Protein AF-A0AAW4X4Z3-F1 (afdb_monomer)

Sequence (124 aa):
MLDDATINKIADAIADRINQKQQQPSTMKFEEARHELFHDKSREWIKYYILYQYPEVLTDNGGWITPPKHQGVRIKVLDVKVAKKWLKQNEQKIDWTAPEPITLRRQAGLAKPIKRNKSNNIRI

Mean predicted aligned error: 11.21 Å

Nearest PDB structures (foldseek):
  3pqj-assembly2_D  TM=3.048E-01  e=2.344E+00  Xylella fastidiosa
  2zme-assembly1_B  TM=3.509E-01  e=7.169E+00  Homo sapiens
  5hus-assembly1_A  TM=1.719E-01  e=7.656E+00  Candida albicans SC5314

Secondary structure (DSSP, 8-state):
---HHHHHHHHHHHHHHHHHHHTS---EEHHHHHHHTSTT--HHHHIIIIIIT-GGGBGGGT-SB----STTPPPEES-HHHHHHHHHHHGGGS-TTPPPHHHHHHHTTSS-------------

Organism: Limosilactobacillus reuteri (NCBI:txid1598)

Foldseek 3Di:
DDDPVVVVVVVVVVVVVVVVVVPDQPKAFVCVCCVPQLVVDDPQLCCVQPCVVPVCLDVVNVHQWHDPPDPPDTIIGRHVVRSNVVCVVCVVVGPSVDDRVQVVCVVVVNDDDDPDDPDDDPDD

Radius of gyration: 22.87 Å; Cα contacts (8 Å, |Δi|>4): 106; chains: 1; bounding box: 70×28×68 Å

Structure (mmCIF, N/CA/C/O backbone):
data_AF-A0AAW4X4Z3-F1
#
_entry.id   AF-A0AAW4X4Z3-F1
#
loop_
_atom_site.group_PDB
_atom_site.id
_atom_site.type_symbol
_atom_site.label_atom_id
_atom_site.label_alt_id
_atom_site.label_comp_id
_atom_site.label_asym_id
_atom_site.label_entity_id
_atom_site.label_seq_id
_atom_site.pdbx_PDB_ins_code
_atom_site.Cartn_x
_atom_site.Cartn_y
_atom_site.Cartn_z
_atom_site.occupancy
_atom_site.B_iso_or_equiv
_atom_site.auth_seq_id
_atom_site.auth_comp_id
_atom_site.auth_asym_id
_atom_site.auth_atom_id
_atom_site.pdbx_PDB_model_num
ATOM 1 N N . MET A 1 1 ? -14.971 17.444 45.403 1.00 75.69 1 MET A N 1
ATOM 2 C CA . MET A 1 1 ? -14.734 16.249 44.566 1.00 75.69 1 MET A CA 1
ATOM 3 C C . MET A 1 1 ? -15.557 16.404 43.306 1.00 75.69 1 MET A C 1
ATOM 5 O O . MET A 1 1 ? -16.684 16.866 43.415 1.00 75.69 1 MET A O 1
ATOM 9 N N . LEU A 1 2 ? -14.990 16.088 42.143 1.00 79.31 2 LEU A N 1
ATOM 10 C CA . LEU A 1 2 ? -15.796 15.848 40.944 1.00 79.31 2 LEU A CA 1
ATOM 11 C C . LEU A 1 2 ? -16.610 14.572 41.185 1.00 79.31 2 LEU A C 1
ATOM 13 O O . LEU A 1 2 ? -16.083 13.637 41.785 1.00 79.31 2 LEU A O 1
ATOM 17 N N . ASP A 1 3 ? -17.877 14.559 40.786 1.00 92.38 3 ASP A N 1
ATOM 18 C CA . ASP A 1 3 ? -18.731 13.379 40.881 1.00 92.38 3 ASP A CA 1
ATOM 19 C C . ASP A 1 3 ? -18.472 12.422 39.708 1.00 92.38 3 ASP A C 1
ATOM 21 O O . ASP A 1 3 ? -18.041 12.825 38.621 1.00 92.38 3 ASP A O 1
ATOM 25 N N . ASP A 1 4 ? -18.756 11.137 39.922 1.00 91.94 4 ASP A N 1
ATOM 26 C CA . ASP A 1 4 ? -18.517 10.084 38.928 1.00 91.94 4 ASP A CA 1
ATOM 27 C C . ASP A 1 4 ? -19.254 10.355 37.608 1.00 91.94 4 ASP A C 1
ATOM 29 O O . ASP A 1 4 ? -18.765 10.028 36.526 1.00 91.94 4 ASP A O 1
ATOM 33 N N . ALA A 1 5 ? -20.403 11.034 37.671 1.00 91.12 5 ALA A N 1
ATOM 34 C CA . ALA A 1 5 ? -21.153 11.443 36.490 1.00 91.12 5 ALA A CA 1
ATOM 35 C C . ALA A 1 5 ? -20.380 12.454 35.624 1.00 91.12 5 ALA A C 1
ATOM 37 O O . ALA A 1 5 ? -20.402 12.353 34.394 1.00 91.12 5 ALA A O 1
ATOM 38 N N . THR A 1 6 ? -19.680 13.413 36.236 1.00 91.69 6 THR A N 1
ATOM 39 C CA . THR A 1 6 ? -18.844 14.371 35.500 1.00 91.69 6 THR A CA 1
ATOM 40 C C . THR A 1 6 ? -17.590 13.70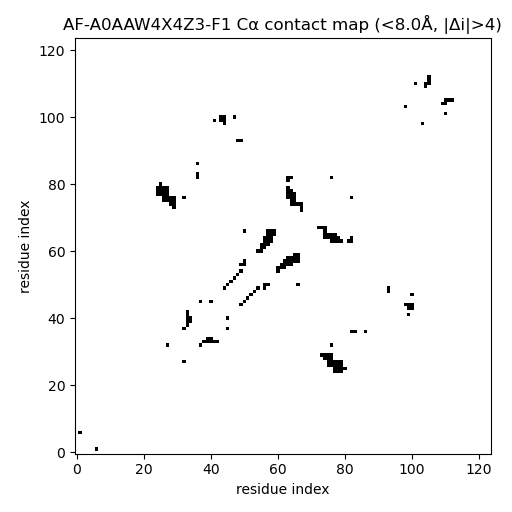0 34.949 1.00 91.69 6 THR A C 1
ATOM 42 O O . THR A 1 6 ? -17.201 13.981 33.815 1.00 91.69 6 THR A O 1
ATOM 45 N N . ILE A 1 7 ? -16.990 12.771 35.698 1.00 93.44 7 ILE A N 1
ATOM 46 C CA . ILE A 1 7 ? -15.826 11.997 35.242 1.00 93.44 7 ILE A CA 1
ATOM 47 C C . ILE A 1 7 ? -16.176 11.175 33.994 1.00 93.44 7 ILE A C 1
ATOM 49 O O . ILE A 1 7 ? -15.456 11.246 32.997 1.00 93.44 7 ILE A O 1
ATOM 53 N N . ASN A 1 8 ? -17.313 10.475 34.002 1.00 94.12 8 ASN A N 1
ATOM 54 C CA . ASN A 1 8 ? -17.759 9.672 32.862 1.00 94.12 8 ASN A CA 1
ATOM 55 C C . ASN A 1 8 ? -18.048 10.533 31.625 1.00 94.12 8 ASN A C 1
ATOM 57 O O . ASN A 1 8 ? -17.569 10.225 30.538 1.00 94.12 8 ASN A O 1
ATOM 61 N N . LYS A 1 9 ? -18.719 11.682 31.791 1.00 94.00 9 LYS A N 1
ATOM 62 C CA . LYS A 1 9 ? -18.968 12.614 30.675 1.00 94.00 9 LYS A CA 1
ATOM 63 C C . LYS A 1 9 ? -17.681 13.142 30.041 1.00 94.00 9 LYS A C 1
ATOM 65 O O . LYS A 1 9 ? -17.623 13.325 28.827 1.00 94.00 9 LYS A O 1
ATOM 70 N N . ILE A 1 10 ? -16.653 13.409 30.850 1.00 93.44 10 ILE A N 1
ATOM 71 C CA . ILE A 1 10 ? -15.345 13.842 30.344 1.00 93.44 10 ILE A CA 1
ATOM 72 C C . ILE A 1 10 ? -14.665 12.697 29.586 1.00 93.44 10 ILE A C 1
ATOM 74 O O . ILE A 1 10 ? -14.109 12.934 28.513 1.00 93.44 10 ILE A O 1
ATOM 78 N N . ALA A 1 11 ? -14.726 11.469 30.107 1.00 92.94 11 ALA A N 1
ATOM 79 C CA . ALA A 1 11 ? -14.166 10.296 29.444 1.00 92.94 11 ALA A CA 1
ATOM 80 C C . ALA A 1 11 ? -14.819 10.048 28.072 1.00 92.94 11 ALA A C 1
ATOM 82 O O . ALA A 1 11 ? -14.099 9.891 27.084 1.00 92.94 11 ALA A O 1
ATOM 83 N N . ASP A 1 12 ? -16.149 10.119 27.992 1.00 94.12 12 ASP A N 1
ATOM 84 C CA . ASP A 1 12 ? -16.903 9.957 26.743 1.00 94.12 12 ASP A CA 1
ATOM 85 C C . ASP A 1 12 ? -16.543 11.048 25.724 1.00 94.12 12 ASP A C 1
ATOM 87 O O . ASP A 1 12 ? -16.191 10.755 24.581 1.00 94.12 12 ASP A O 1
ATOM 91 N N . ALA A 1 13 ? -16.509 12.314 26.153 1.00 92.19 13 ALA A N 1
ATOM 92 C CA . ALA A 1 13 ? -16.134 13.426 25.283 1.00 92.19 13 ALA A CA 1
ATOM 93 C C . ALA A 1 13 ? -14.688 13.310 24.763 1.00 92.19 13 ALA A C 1
ATOM 95 O O . ALA A 1 13 ? -14.394 13.703 23.630 1.00 92.19 13 ALA A O 1
ATOM 96 N N . ILE A 1 14 ? -13.766 12.774 25.570 1.00 89.81 14 ILE A N 1
ATOM 97 C CA . ILE A 1 14 ? -12.388 12.499 25.145 1.00 89.81 14 ILE A CA 1
ATOM 98 C C . ILE A 1 14 ? -12.360 11.342 24.140 1.00 89.81 14 ILE A C 1
ATOM 100 O O . ILE A 1 14 ? -11.689 11.465 23.112 1.00 89.81 14 ILE A O 1
ATOM 104 N N . ALA A 1 15 ? -13.093 10.255 24.395 1.00 87.62 15 ALA A N 1
ATOM 105 C CA . ALA A 1 15 ? -13.184 9.109 23.495 1.00 87.62 15 ALA A CA 1
ATOM 106 C C . ALA A 1 15 ? -13.730 9.518 22.119 1.00 87.62 15 ALA A C 1
ATOM 108 O O . ALA A 1 15 ? -13.107 9.223 21.096 1.00 87.62 15 ALA A O 1
ATOM 109 N N . ASP A 1 16 ? -14.813 10.294 22.085 1.00 86.69 16 ASP A N 1
ATOM 110 C CA . ASP A 1 16 ? -15.388 10.831 20.852 1.00 86.69 16 ASP A CA 1
ATOM 111 C C . ASP A 1 16 ? -14.396 11.711 20.094 1.00 86.69 16 ASP A C 1
ATOM 113 O O . ASP A 1 16 ? -14.242 11.594 18.878 1.00 86.69 16 ASP A O 1
ATOM 117 N N . ARG A 1 17 ? -13.651 12.563 20.802 1.00 82.88 17 ARG A N 1
ATOM 118 C CA . ARG A 1 17 ? -12.675 13.470 20.186 1.00 82.88 17 ARG A CA 1
ATOM 119 C C . ARG A 1 17 ? -11.452 12.732 19.637 1.00 82.88 17 ARG A C 1
ATOM 121 O O . ARG A 1 17 ? -10.912 13.125 18.599 1.00 82.88 17 ARG A O 1
ATOM 128 N N . ILE A 1 18 ? -11.026 11.656 20.301 1.00 79.81 18 ILE A N 1
ATOM 129 C CA . ILE A 1 18 ? -9.993 10.740 19.802 1.00 79.81 18 ILE A CA 1
ATOM 130 C C . ILE A 1 18 ? -10.501 10.015 18.551 1.00 79.81 18 ILE A C 1
ATOM 132 O O . ILE A 1 18 ? -9.799 9.994 17.537 1.00 79.81 18 ILE A O 1
ATOM 136 N N . ASN A 1 19 ? -11.727 9.490 18.586 1.00 75.00 19 ASN A N 1
ATOM 137 C CA . ASN A 1 19 ? -12.349 8.797 17.460 1.00 75.00 19 ASN A CA 1
ATOM 138 C C . ASN A 1 19 ? -12.522 9.718 16.244 1.00 75.00 19 ASN A C 1
ATOM 140 O O . ASN A 1 19 ? -12.152 9.341 15.134 1.00 75.00 19 ASN A O 1
ATOM 144 N N . GLN A 1 20 ? -12.965 10.961 16.441 1.00 66.56 20 GLN A N 1
ATOM 145 C CA . GLN A 1 20 ? -13.095 11.952 15.367 1.00 66.56 20 GLN A CA 1
ATOM 146 C C . GLN A 1 20 ? -11.742 12.308 14.730 1.00 66.56 20 GLN A C 1
ATOM 148 O O . GLN A 1 20 ? -11.628 12.354 13.505 1.00 66.56 20 GLN A O 1
ATOM 153 N N . LYS A 1 21 ? -10.677 12.495 15.528 1.00 60.62 21 LYS A N 1
ATOM 154 C CA . LYS A 1 21 ? -9.315 12.714 14.995 1.00 60.62 21 LYS A CA 1
ATOM 155 C C . LYS A 1 21 ? -8.793 11.510 14.216 1.00 60.62 21 LYS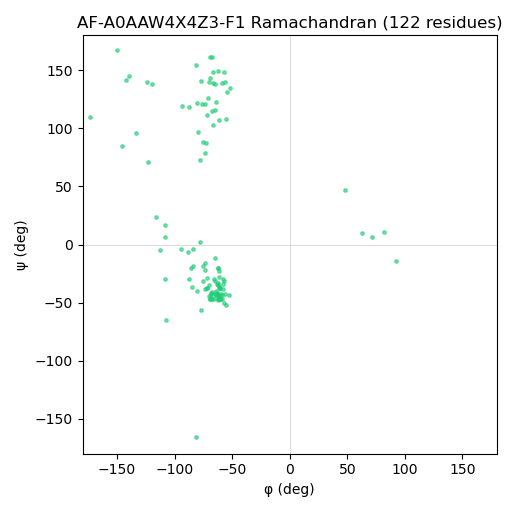 A C 1
ATOM 157 O O . LYS A 1 21 ? -8.053 11.668 13.250 1.00 60.62 21 LYS A O 1
ATOM 162 N N . GLN A 1 22 ? -9.169 10.310 14.636 1.00 58.78 22 GLN A N 1
ATOM 163 C CA . GLN A 1 22 ? -8.815 9.075 13.955 1.00 58.78 22 GLN A CA 1
ATOM 164 C C . GLN A 1 22 ? -9.595 8.863 12.645 1.00 58.78 22 GLN A C 1
ATOM 166 O O . GLN A 1 22 ? -9.114 8.113 11.797 1.00 58.78 22 GLN A O 1
ATOM 171 N N . GLN A 1 23 ? -10.757 9.491 12.468 1.00 54.28 23 GLN A N 1
ATOM 172 C CA . GLN A 1 23 ? -11.632 9.297 11.307 1.00 54.28 23 GLN A CA 1
ATOM 173 C C . GLN A 1 23 ? -11.336 10.216 10.116 1.00 54.28 23 GLN A C 1
ATOM 175 O O . GLN A 1 23 ? -11.921 10.007 9.056 1.00 54.28 23 GLN A O 1
ATOM 180 N N . GLN 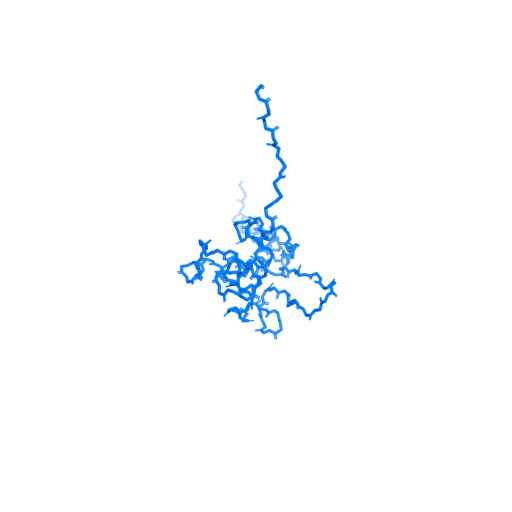A 1 24 ? -10.432 11.200 10.223 1.00 54.34 24 GLN A N 1
ATOM 181 C CA . GLN A 1 24 ? -10.041 11.943 9.023 1.00 54.34 2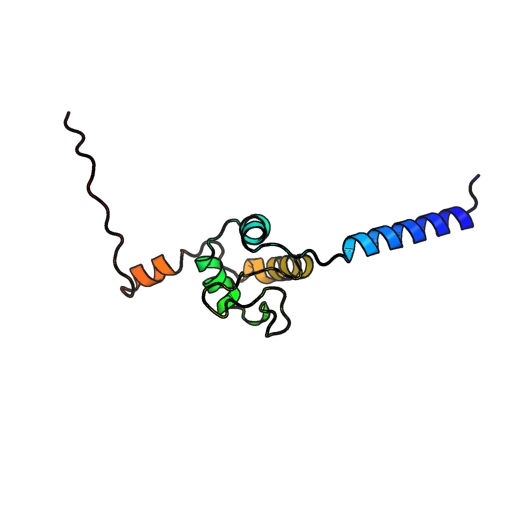4 GLN A CA 1
ATOM 182 C C . GLN A 1 24 ? -9.333 10.992 8.043 1.00 54.34 24 GLN A C 1
ATOM 184 O O . GLN A 1 24 ? -8.329 10.379 8.429 1.00 54.34 24 GLN A O 1
ATOM 189 N N . PRO A 1 25 ? -9.828 10.843 6.796 1.00 55.97 25 PRO A N 1
ATOM 190 C CA . PRO A 1 25 ? -9.163 10.029 5.795 1.00 55.97 25 PRO A CA 1
ATOM 191 C C . PRO A 1 25 ? -7.793 10.650 5.556 1.00 55.97 25 PRO A C 1
ATOM 193 O O . PRO A 1 25 ? -7.664 11.734 4.985 1.00 55.97 25 PRO A O 1
ATOM 196 N N . SER A 1 26 ? -6.758 9.980 6.053 1.00 72.50 26 SER A N 1
ATOM 197 C CA . SER A 1 26 ? -5.373 10.374 5.827 1.00 72.50 26 SER A CA 1
ATOM 198 C C . SER A 1 26 ? -5.052 10.013 4.388 1.00 72.50 26 SER A C 1
ATOM 200 O O . SER A 1 26 ? -4.483 8.970 4.097 1.00 72.50 26 SER A O 1
ATOM 202 N N . THR A 1 27 ? -5.501 10.856 3.462 1.00 85.06 27 THR A N 1
ATOM 203 C CA . THR A 1 27 ? -5.047 10.775 2.084 1.00 85.06 27 THR A CA 1
ATOM 204 C C . THR A 1 27 ? -3.603 11.244 2.056 1.00 85.06 27 THR A C 1
ATOM 206 O O . THR A 1 27 ? -3.289 12.342 2.511 1.00 85.06 27 THR A O 1
ATOM 209 N N . MET A 1 28 ? -2.729 10.419 1.501 1.00 89.12 28 MET A N 1
ATOM 210 C CA . MET A 1 28 ? -1.297 10.670 1.435 1.00 89.12 28 MET A CA 1
ATOM 211 C C . MET A 1 28 ? -0.853 10.720 -0.021 1.00 89.12 28 MET A C 1
ATOM 213 O O . MET A 1 28 ? -1.296 9.929 -0.869 1.00 89.12 28 MET A O 1
ATOM 217 N N . LYS A 1 29 ? 0.018 11.682 -0.340 1.00 89.75 29 LYS A N 1
ATOM 218 C CA . LYS A 1 29 ? 0.609 11.749 -1.680 1.00 89.75 29 LYS A CA 1
ATOM 219 C C . LYS A 1 29 ? 1.509 10.538 -1.879 1.00 89.75 29 LYS A C 1
ATOM 221 O O . LYS A 1 29 ? 2.146 10.071 -0.943 1.00 89.75 29 LYS A O 1
ATOM 226 N N . PHE A 1 30 ? 1.620 10.060 -3.115 1.00 90.81 30 PHE A N 1
ATOM 227 C CA . PHE A 1 30 ? 2.424 8.867 -3.378 1.00 90.81 30 PHE A CA 1
ATOM 228 C C . PHE A 1 30 ? 3.888 9.009 -2.950 1.00 90.81 30 PHE A C 1
ATOM 230 O O . PHE A 1 30 ? 4.452 8.042 -2.463 1.00 90.81 30 PHE A O 1
ATOM 237 N N . GLU A 1 31 ? 4.486 10.200 -3.052 1.00 90.25 31 GLU A N 1
ATOM 238 C CA . GLU A 1 31 ? 5.872 10.385 -2.599 1.00 90.25 31 GLU A CA 1
ATOM 239 C C . GLU A 1 31 ? 6.018 10.269 -1.084 1.00 90.25 31 GLU A C 1
ATOM 241 O O . GLU A 1 31 ? 6.930 9.600 -0.625 1.00 90.25 31 GLU A O 1
ATOM 246 N N . GLU A 1 32 ? 5.091 10.825 -0.308 1.00 90.69 32 GLU A N 1
ATOM 247 C CA . GLU A 1 32 ? 5.071 10.639 1.149 1.00 90.69 32 GLU A CA 1
ATOM 248 C C . GLU A 1 32 ? 4.875 9.154 1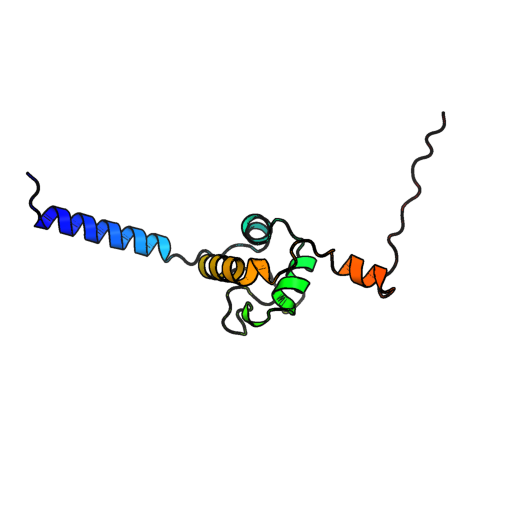.490 1.00 90.69 32 GLU A C 1
ATOM 250 O O . GLU A 1 32 ? 5.610 8.596 2.301 1.00 90.69 32 GLU A O 1
ATOM 255 N N . ALA A 1 33 ? 3.966 8.477 0.779 1.00 91.94 33 ALA A N 1
ATOM 256 C CA . ALA A 1 33 ? 3.732 7.047 0.948 1.00 91.94 33 ALA A CA 1
ATOM 257 C C . ALA A 1 33 ? 4.968 6.202 0.610 1.00 91.94 33 ALA A C 1
ATOM 259 O O . ALA A 1 33 ? 5.197 5.181 1.250 1.00 91.94 33 ALA A O 1
ATOM 260 N N . ARG A 1 34 ? 5.797 6.609 -0.358 1.00 93.69 34 ARG A N 1
ATOM 261 C CA . ARG A 1 34 ? 7.059 5.913 -0.659 1.00 93.69 34 ARG A CA 1
ATOM 262 C C . ARG A 1 34 ? 7.997 5.896 0.534 1.00 93.69 34 ARG A C 1
ATOM 264 O O . ARG A 1 34 ? 8.537 4.842 0.851 1.00 93.69 34 ARG A O 1
ATOM 271 N N . HIS A 1 35 ? 8.157 7.046 1.174 1.00 91.81 35 HIS A N 1
ATOM 272 C CA . HIS A 1 35 ? 9.022 7.193 2.335 1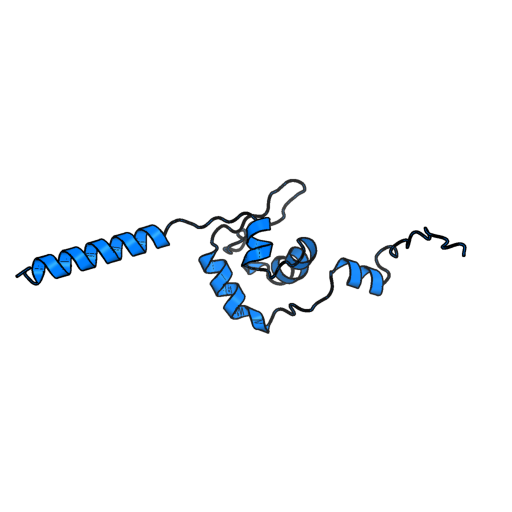.00 91.81 35 HIS A CA 1
ATOM 273 C C . HIS A 1 35 ? 8.443 6.460 3.553 1.00 91.81 35 HIS A C 1
ATOM 275 O O . HIS A 1 35 ? 9.140 5.690 4.204 1.00 91.81 35 HIS A O 1
ATOM 281 N N . GLU A 1 36 ? 7.150 6.644 3.836 1.00 90.69 36 GLU A N 1
ATOM 282 C CA . GLU A 1 36 ? 6.542 6.150 5.077 1.00 90.69 36 GLU A CA 1
ATOM 283 C C . GLU A 1 36 ? 6.074 4.688 5.013 1.00 90.69 36 GLU A C 1
ATOM 285 O O . GLU A 1 36 ? 6.153 3.971 6.009 1.00 90.69 36 GLU A O 1
ATOM 290 N N . LEU A 1 37 ? 5.556 4.239 3.867 1.00 92.62 37 LEU A N 1
ATOM 291 C CA . LEU A 1 37 ? 4.895 2.934 3.726 1.00 92.62 37 LEU A CA 1
ATOM 292 C C . LEU A 1 37 ? 5.711 1.925 2.924 1.00 92.62 37 LEU A C 1
ATOM 294 O O . LEU A 1 37 ? 5.583 0.726 3.143 1.00 92.62 37 LEU A O 1
ATOM 298 N N . PHE A 1 38 ? 6.520 2.394 1.977 1.00 94.12 38 PHE A N 1
ATOM 299 C CA . PHE A 1 38 ? 7.211 1.524 1.029 1.00 94.12 38 PHE A CA 1
ATOM 300 C C . PHE A 1 38 ? 8.733 1.577 1.165 1.00 94.12 38 PHE A C 1
ATOM 302 O O . PHE A 1 38 ? 9.412 1.281 0.192 1.00 94.12 38 PHE A O 1
ATOM 309 N N . HIS A 1 39 ? 9.279 1.950 2.327 1.00 93.00 39 HIS A N 1
ATOM 310 C CA . HIS A 1 39 ? 10.722 1.892 2.618 1.00 93.00 39 HIS A CA 1
ATOM 311 C C . HIS A 1 39 ? 11.607 2.505 1.516 1.00 93.00 39 HIS A C 1
ATOM 313 O O . HIS A 1 39 ? 12.556 1.877 1.040 1.00 93.00 39 HIS A O 1
ATOM 319 N N . ASP A 1 40 ? 11.237 3.696 1.041 1.00 93.50 40 ASP 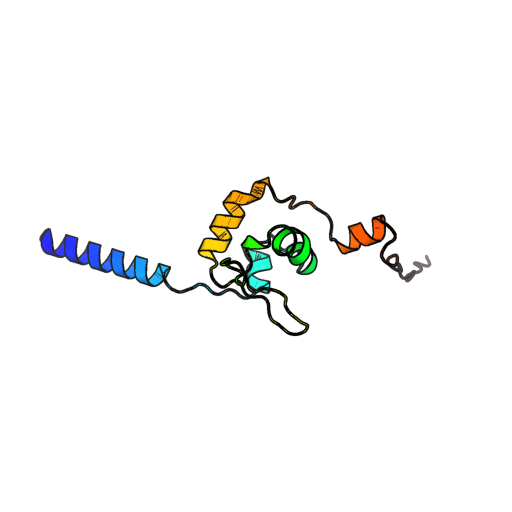A N 1
ATOM 320 C CA . ASP A 1 40 ? 11.939 4.451 -0.004 1.00 93.50 40 ASP A CA 1
ATOM 321 C C . ASP A 1 40 ? 12.012 3.779 -1.387 1.00 93.50 40 ASP A C 1
ATOM 323 O O . ASP A 1 40 ? 12.684 4.287 -2.296 1.00 93.50 40 ASP A O 1
ATOM 327 N N . LYS A 1 41 ? 11.282 2.676 -1.615 1.00 93.44 41 LYS A N 1
ATOM 328 C CA . LYS A 1 41 ? 11.269 1.987 -2.914 1.00 93.44 41 LYS A CA 1
ATOM 329 C C . LYS A 1 41 ? 10.846 2.918 -4.040 1.00 93.44 41 LYS A C 1
ATOM 331 O O . LYS A 1 41 ? 10.075 3.867 -3.857 1.00 93.44 41 LYS A O 1
ATOM 336 N N . SER A 1 42 ? 11.379 2.680 -5.237 1.00 91.38 42 SER A N 1
ATOM 337 C CA . SER A 1 42 ? 11.054 3.509 -6.395 1.00 91.38 42 SER A CA 1
ATOM 338 C C . SER A 1 42 ? 9.592 3.340 -6.814 1.00 91.38 42 SER A C 1
ATOM 340 O O . SER A 1 42 ? 8.925 2.353 -6.498 1.00 91.38 42 SER A O 1
ATOM 342 N N . ARG A 1 43 ? 9.088 4.309 -7.584 1.00 89.81 43 ARG A N 1
ATOM 343 C CA . ARG A 1 43 ? 7.733 4.235 -8.145 1.00 89.81 43 ARG A CA 1
ATOM 344 C C . ARG A 1 43 ? 7.535 2.990 -9.012 1.00 89.81 43 ARG A C 1
ATOM 346 O O . ARG A 1 43 ? 6.460 2.403 -8.983 1.00 89.81 43 ARG A O 1
ATOM 353 N N . GLU A 1 44 ? 8.548 2.605 -9.785 1.00 88.75 44 GLU A N 1
ATOM 354 C CA . GLU A 1 44 ? 8.469 1.445 -10.678 1.00 88.75 44 GLU A CA 1
ATOM 355 C C . GLU A 1 44 ? 8.518 0.132 -9.899 1.00 88.75 44 GLU A C 1
ATOM 357 O O . GLU A 1 44 ? 7.750 -0.782 -10.198 1.00 88.75 44 GLU A O 1
ATOM 362 N N . TRP A 1 45 ? 9.333 0.071 -8.844 1.00 93.81 45 TRP A N 1
ATOM 363 C CA . TRP A 1 45 ? 9.344 -1.053 -7.916 1.00 93.81 45 TRP A CA 1
ATOM 364 C C . TRP A 1 45 ? 7.957 -1.280 -7.303 1.00 93.81 45 TRP A C 1
ATOM 366 O O . TRP A 1 45 ? 7.417 -2.378 -7.389 1.00 93.81 45 TRP A O 1
ATOM 376 N N . ILE A 1 46 ? 7.330 -0.226 -6.768 1.00 93.06 46 ILE A N 1
ATOM 377 C CA . ILE A 1 46 ? 6.011 -0.327 -6.120 1.00 93.06 46 ILE A CA 1
ATOM 378 C C . ILE A 1 46 ? 4.927 -0.717 -7.124 1.00 93.06 46 ILE A C 1
ATOM 380 O O . ILE A 1 46 ? 4.099 -1.579 -6.836 1.00 93.06 46 ILE A O 1
ATOM 384 N N . LYS A 1 47 ? 4.930 -0.128 -8.326 1.00 90.19 47 LYS A N 1
ATOM 385 C CA . LYS A 1 47 ? 3.986 -0.519 -9.382 1.00 90.19 47 LYS A CA 1
ATOM 386 C C . LYS A 1 47 ? 4.076 -2.005 -9.700 1.00 90.19 47 LYS A C 1
ATOM 388 O O . LYS A 1 47 ? 3.045 -2.640 -9.870 1.00 90.19 47 LYS A O 1
ATOM 393 N N . TYR A 1 48 ? 5.287 -2.543 -9.790 1.00 90.81 48 TYR A N 1
ATOM 394 C CA . TYR A 1 48 ? 5.481 -3.935 -10.161 1.00 90.81 48 TYR A CA 1
ATOM 395 C C . TYR A 1 48 ? 5.190 -4.888 -9.000 1.00 90.81 48 TYR A C 1
ATOM 397 O O . TYR A 1 48 ? 4.340 -5.755 -9.136 1.00 90.81 48 TYR A O 1
ATOM 405 N N . TYR A 1 49 ? 5.852 -4.725 -7.854 1.00 93.44 49 TYR A N 1
ATOM 406 C CA . TYR A 1 49 ? 5.781 -5.700 -6.760 1.00 93.44 49 TYR A CA 1
ATOM 407 C C . TYR A 1 49 ? 4.576 -5.524 -5.840 1.00 93.44 49 TYR A C 1
ATOM 409 O O . TYR A 1 49 ? 4.226 -6.467 -5.140 1.00 93.44 49 TYR A O 1
ATOM 417 N N . ILE A 1 50 ? 3.938 -4.351 -5.840 1.00 94.06 50 ILE A N 1
ATOM 418 C CA . ILE A 1 50 ? 2.729 -4.104 -5.049 1.00 94.06 50 ILE A CA 1
ATOM 419 C C . ILE A 1 50 ? 1.513 -4.039 -5.969 1.00 94.06 50 ILE A C 1
ATOM 421 O O . ILE A 1 50 ? 0.655 -4.905 -5.904 1.00 94.06 50 ILE A O 1
ATOM 425 N N . LEU A 1 51 ? 1.439 -3.052 -6.864 1.00 92.12 51 LEU A N 1
ATOM 426 C CA . LEU A 1 51 ? 0.184 -2.774 -7.583 1.00 92.12 51 LEU A CA 1
ATOM 427 C C . LEU A 1 51 ? -0.175 -3.832 -8.629 1.00 92.12 51 LEU A C 1
ATOM 429 O O . LEU A 1 51 ? -1.348 -4.131 -8.817 1.00 92.12 51 LEU A O 1
ATOM 433 N N . TYR A 1 52 ? 0.825 -4.362 -9.332 1.00 90.25 52 TYR A N 1
ATOM 434 C CA . TYR A 1 52 ? 0.619 -5.368 -10.368 1.00 90.25 52 TYR A CA 1
ATOM 435 C C . TYR A 1 52 ? 0.454 -6.776 -9.782 1.00 90.25 52 TYR A C 1
ATOM 437 O O . TYR A 1 52 ? -0.391 -7.526 -10.258 1.00 90.25 52 TYR A O 1
ATOM 445 N N . GLN A 1 53 ? 1.227 -7.133 -8.749 1.00 92.44 53 GLN A N 1
ATOM 446 C CA . GLN A 1 53 ? 1.117 -8.447 -8.097 1.00 92.44 53 GLN A CA 1
ATOM 447 C C . GLN A 1 53 ? -0.110 -8.561 -7.180 1.00 92.44 53 GLN A C 1
ATOM 449 O O . GLN A 1 53 ? -0.667 -9.648 -7.062 1.00 92.44 53 GLN A O 1
ATOM 454 N N . TYR A 1 54 ? -0.542 -7.456 -6.563 1.00 94.81 54 TYR A N 1
ATOM 455 C CA . TYR A 1 54 ? -1.653 -7.417 -5.608 1.00 94.81 54 TYR A CA 1
ATOM 456 C C . TYR A 1 54 ? -2.729 -6.425 -6.071 1.00 94.81 54 TYR A C 1
ATOM 458 O O . TYR A 1 54 ? -2.865 -5.337 -5.503 1.00 94.81 54 TYR A O 1
ATOM 466 N N . PRO A 1 55 ? -3.493 -6.740 -7.133 1.00 93.19 55 PRO A N 1
ATOM 467 C CA . PRO A 1 55 ? -4.485 -5.822 -7.684 1.00 93.19 55 PRO A CA 1
ATOM 468 C C . PRO A 1 55 ? -5.600 -5.469 -6.685 1.00 93.19 55 PRO A C 1
ATOM 470 O O . PRO A 1 55 ? -6.236 -4.428 -6.841 1.00 93.19 55 PRO A O 1
ATOM 473 N N . GLU A 1 56 ? -5.833 -6.270 -5.642 1.00 95.00 56 GLU A N 1
ATOM 474 C CA . GLU A 1 56 ? -6.813 -6.001 -4.583 1.00 95.00 56 GLU A CA 1
ATOM 475 C C . GLU A 1 56 ? -6.512 -4.731 -3.774 1.00 95.00 56 GLU A C 1
ATOM 477 O O . GLU A 1 56 ? -7.408 -4.164 -3.151 1.00 95.00 56 GLU A O 1
ATOM 482 N N . VAL A 1 57 ? -5.267 -4.241 -3.795 1.00 94.69 57 VAL A N 1
ATOM 483 C CA . VAL A 1 57 ? -4.912 -2.976 -3.131 1.00 94.69 57 VAL A CA 1
ATOM 484 C C . VAL A 1 57 ? -5.431 -1.759 -3.897 1.00 94.69 57 VAL A C 1
ATOM 486 O O . VAL A 1 57 ? -5.500 -0.666 -3.332 1.00 94.69 57 VAL A O 1
ATOM 489 N N . LEU A 1 58 ? -5.822 -1.924 -5.163 1.00 93.94 58 LEU A N 1
ATOM 490 C CA . LEU A 1 58 ? -6.307 -0.843 -6.011 1.00 93.94 58 LEU A CA 1
ATOM 491 C C . LEU A 1 58 ? -7.743 -0.458 -5.662 1.00 93.94 58 LEU A C 1
ATOM 493 O O . LEU A 1 58 ? -8.599 -1.314 -5.458 1.00 93.94 58 LEU A O 1
ATOM 497 N N . THR A 1 59 ? -8.045 0.837 -5.690 1.00 91.88 59 THR A N 1
ATOM 498 C CA . THR A 1 59 ? -9.394 1.352 -5.395 1.00 91.88 59 THR A CA 1
ATOM 499 C C . THR A 1 59 ? -10.460 0.852 -6.366 1.00 91.88 59 THR A C 1
ATOM 501 O O . THR A 1 59 ? -11.611 0.722 -5.970 1.00 91.88 59 THR A O 1
ATOM 504 N N . ASP A 1 60 ? -10.091 0.533 -7.614 1.00 89.81 60 ASP A N 1
ATOM 505 C CA . ASP A 1 60 ? -11.011 -0.091 -8.581 1.00 89.81 60 ASP A CA 1
ATOM 506 C C . ASP A 1 60 ? -11.506 -1.474 -8.089 1.00 89.81 60 ASP A C 1
ATOM 508 O O . ASP A 1 60 ? -12.587 -1.906 -8.473 1.00 89.81 60 ASP A O 1
ATOM 512 N N . ASN A 1 61 ? -10.755 -2.125 -7.190 1.00 90.62 61 ASN A N 1
ATOM 513 C CA . ASN A 1 61 ? -11.071 -3.417 -6.575 1.00 90.62 61 ASN A CA 1
ATOM 514 C C . ASN A 1 61 ? -11.458 -3.294 -5.085 1.00 90.62 61 ASN A C 1
ATOM 516 O O . ASN A 1 61 ? -11.422 -4.278 -4.352 1.00 90.62 61 ASN A O 1
ATOM 520 N N . GLY A 1 62 ? -11.798 -2.088 -4.614 1.00 88.75 62 GLY A N 1
ATOM 521 C CA . GLY A 1 62 ? -12.140 -1.833 -3.206 1.00 88.75 62 GLY A CA 1
ATOM 522 C C . GLY A 1 62 ? -10.938 -1.652 -2.271 1.00 88.75 62 GLY A C 1
ATOM 523 O O . GLY A 1 62 ? -11.105 -1.622 -1.053 1.00 88.75 62 GLY A O 1
ATOM 524 N N . GLY A 1 63 ? -9.731 -1.524 -2.822 1.00 92.19 63 GLY A N 1
ATOM 525 C CA . GLY A 1 63 ? -8.512 -1.264 -2.070 1.00 92.19 63 GLY A CA 1
ATOM 526 C C . GLY A 1 63 ? -8.294 0.210 -1.705 1.00 92.19 63 GLY A C 1
ATOM 527 O O . GLY A 1 63 ? -9.182 1.056 -1.788 1.00 92.19 63 GLY A O 1
ATOM 528 N N . TRP A 1 64 ? -7.070 0.527 -1.289 1.00 93.31 64 TRP A N 1
ATOM 529 C CA . TRP A 1 64 ? -6.703 1.776 -0.613 1.00 93.31 64 TRP A CA 1
ATOM 530 C C . TRP A 1 64 ? -5.780 2.698 -1.425 1.00 93.31 64 TRP A C 1
ATOM 532 O O . TRP A 1 64 ? -5.490 3.812 -0.977 1.00 93.31 64 TRP A O 1
ATOM 542 N N . ILE A 1 65 ? -5.314 2.284 -2.609 1.00 92.81 65 ILE A N 1
ATOM 543 C CA . ILE A 1 65 ? -4.455 3.102 -3.481 1.00 92.81 65 ILE A CA 1
ATOM 544 C C . ILE A 1 65 ? -5.045 3.274 -4.879 1.00 92.81 65 ILE A C 1
ATOM 546 O O . ILE A 1 65 ? -5.606 2.347 -5.461 1.00 92.81 65 ILE A O 1
ATOM 550 N N . THR A 1 66 ? -4.932 4.477 -5.441 1.00 91.62 66 THR A N 1
ATOM 551 C CA . THR A 1 66 ? -5.486 4.739 -6.770 1.00 91.62 66 THR A CA 1
ATOM 552 C C . THR A 1 66 ? -4.693 4.020 -7.872 1.00 91.62 66 THR A C 1
ATOM 554 O O . THR A 1 66 ? -3.459 3.998 -7.846 1.00 91.62 66 THR A O 1
ATOM 557 N N . PRO A 1 67 ? -5.378 3.456 -8.880 1.00 87.25 67 PRO A N 1
ATOM 558 C CA . PRO A 1 67 ? -4.743 2.755 -9.989 1.00 87.25 67 PRO A CA 1
ATOM 559 C C . PRO A 1 67 ? -3.967 3.707 -10.915 1.00 87.25 67 PRO A C 1
ATOM 561 O O . PRO A 1 67 ? -4.429 4.816 -11.214 1.00 87.25 67 PRO A O 1
ATOM 564 N N . PRO A 1 68 ? -2.813 3.274 -11.451 1.00 81.12 68 PRO A N 1
ATOM 565 C CA . PRO A 1 68 ? -2.053 4.030 -12.439 1.00 81.12 68 PRO A CA 1
ATOM 566 C C . PRO A 1 68 ? -2.691 3.890 -13.834 1.00 81.12 68 PRO A C 1
ATOM 568 O O . PRO A 1 68 ? -2.170 3.179 -14.684 1.00 81.12 68 PRO A O 1
ATOM 571 N N . LYS A 1 69 ? -3.840 4.541 -14.074 1.00 75.88 69 LYS A N 1
ATOM 572 C CA . LYS A 1 69 ? -4.623 4.337 -15.312 1.00 75.88 69 LYS A CA 1
ATOM 573 C C . LYS A 1 69 ? -3.939 4.858 -16.595 1.00 75.88 69 LYS A C 1
ATOM 575 O O . LYS A 1 69 ? -3.899 4.148 -17.590 1.00 75.88 69 LYS A O 1
ATOM 580 N N . HIS A 1 70 ? -3.402 6.086 -16.594 1.00 69.88 70 HIS A N 1
ATOM 581 C CA . HIS A 1 70 ? -2.846 6.743 -17.796 1.00 69.88 70 HIS A CA 1
ATOM 582 C C . HIS A 1 70 ? -1.715 7.719 -17.430 1.00 69.88 70 HIS A C 1
ATOM 584 O O . HIS A 1 70 ? -1.565 8.093 -16.261 1.00 69.88 70 HIS A O 1
ATOM 590 N N . GLN A 1 71 ? -0.947 8.182 -18.428 1.00 65.75 71 GLN A N 1
ATOM 591 C CA . GLN A 1 71 ? 0.041 9.250 -18.230 1.00 65.75 71 GLN A CA 1
ATOM 592 C C . GLN A 1 71 ? -0.615 10.489 -17.595 1.00 65.75 71 GLN A C 1
ATOM 594 O O . GLN A 1 71 ? -1.667 10.944 -18.029 1.00 65.75 71 GLN A O 1
ATOM 599 N N . GLY A 1 72 ? 0.009 11.019 -16.540 1.00 64.69 72 GLY A N 1
ATOM 600 C CA . GLY A 1 72 ? -0.450 12.220 -15.830 1.00 64.69 72 GLY A CA 1
ATOM 601 C C . GLY A 1 72 ? -1.369 11.973 -14.626 1.00 64.69 72 GLY A C 1
ATOM 602 O O . GLY A 1 72 ? -1.516 12.872 -13.796 1.00 64.69 72 GLY A O 1
ATOM 603 N N . VAL A 1 73 ? -1.927 10.767 -14.451 1.00 73.31 73 VAL A N 1
ATOM 604 C CA . VAL A 1 73 ? -2.744 10.455 -13.265 1.00 73.31 73 VAL A CA 1
ATOM 605 C C . VAL A 1 73 ? -1.844 10.285 -12.042 1.00 73.31 73 VAL A C 1
ATOM 607 O O . VAL A 1 73 ? -0.955 9.433 -12.004 1.00 73.31 73 VAL A O 1
ATOM 610 N N . ARG A 1 74 ? -2.076 11.111 -11.016 1.00 79.25 74 ARG A N 1
ATOM 611 C CA . ARG A 1 74 ? -1.340 11.037 -9.750 1.00 79.25 74 ARG A CA 1
ATOM 612 C C . ARG A 1 74 ? -1.851 9.862 -8.922 1.00 79.25 74 ARG A C 1
ATOM 614 O O . ARG A 1 74 ? -3.019 9.841 -8.536 1.00 79.25 74 ARG A O 1
ATOM 621 N N . ILE A 1 75 ? -0.953 8.933 -8.606 1.00 86.25 75 ILE A N 1
ATOM 622 C CA . ILE A 1 75 ? -1.203 7.891 -7.610 1.00 86.25 75 ILE A CA 1
ATOM 623 C C . ILE A 1 75 ? -1.373 8.570 -6.241 1.00 86.25 75 ILE A C 1
ATOM 625 O O . ILE A 1 75 ? -0.664 9.531 -5.921 1.00 86.25 75 ILE A O 1
ATOM 629 N N . LYS A 1 76 ? -2.341 8.109 -5.452 1.00 88.69 76 LYS A N 1
ATOM 630 C CA . LYS A 1 76 ? -2.608 8.567 -4.085 1.00 88.69 76 LYS A CA 1
ATOM 631 C C . LYS A 1 76 ? -3.014 7.379 -3.229 1.00 88.69 76 LYS A C 1
ATOM 633 O O . LYS A 1 76 ? -3.769 6.525 -3.689 1.00 88.69 76 LYS A O 1
ATOM 638 N N . VAL A 1 77 ? -2.555 7.365 -1.985 1.00 90.06 77 VAL A N 1
ATOM 639 C CA . VAL A 1 77 ? -3.080 6.465 -0.955 1.00 90.06 77 VAL A CA 1
ATOM 640 C C . VAL A 1 77 ? -4.268 7.174 -0.323 1.00 90.06 77 VAL A C 1
ATOM 642 O O . VAL A 1 77 ? -4.104 8.276 0.194 1.00 90.06 77 VAL A O 1
ATOM 645 N N . LEU A 1 78 ? -5.462 6.596 -0.428 1.00 87.38 78 LEU A N 1
ATOM 646 C CA . LEU A 1 78 ? -6.701 7.214 0.057 1.00 87.38 78 LEU A CA 1
ATOM 647 C C . LEU A 1 78 ? -6.964 6.897 1.532 1.00 87.38 78 LEU A C 1
ATOM 649 O O . LEU A 1 78 ? -7.528 7.728 2.239 1.00 87.38 78 LEU A O 1
ATOM 653 N N . ASP A 1 79 ? -6.504 5.731 1.993 1.00 87.69 79 ASP A N 1
ATOM 654 C CA . ASP A 1 79 ? -6.611 5.295 3.385 1.00 87.69 79 ASP A CA 1
ATOM 655 C C . ASP A 1 79 ? -5.271 4.729 3.878 1.00 87.69 79 ASP A C 1
ATOM 657 O O . ASP A 1 79 ? -4.938 3.558 3.669 1.00 87.69 79 ASP A O 1
ATOM 661 N N . VAL A 1 80 ? -4.479 5.574 4.544 1.00 89.38 80 VAL A N 1
ATOM 662 C CA . VAL A 1 80 ? -3.166 5.184 5.087 1.00 89.38 80 VAL A CA 1
ATOM 663 C C . VAL A 1 80 ? -3.287 4.142 6.197 1.00 89.38 80 VAL A C 1
ATOM 665 O O . VAL A 1 80 ? -2.381 3.325 6.366 1.00 89.38 80 VAL A O 1
ATOM 668 N N . LYS A 1 81 ? -4.383 4.121 6.963 1.00 88.69 81 LYS A N 1
ATOM 669 C CA . LYS A 1 81 ? -4.545 3.142 8.047 1.00 88.69 81 LYS A CA 1
ATOM 670 C C . LYS A 1 81 ? -4.739 1.746 7.484 1.00 88.69 81 LYS A C 1
ATOM 672 O O . LYS A 1 81 ? -4.070 0.808 7.925 1.00 88.69 81 LYS A O 1
ATOM 677 N N . VAL A 1 82 ? -5.620 1.620 6.495 1.00 90.94 82 VAL A N 1
ATOM 678 C CA . VAL A 1 82 ? -5.839 0.357 5.787 1.00 90.94 82 VAL A CA 1
ATOM 679 C C . VAL A 1 82 ? -4.563 -0.061 5.060 1.00 90.94 82 VAL A C 1
ATOM 681 O O . VAL A 1 82 ? -4.165 -1.220 5.181 1.00 90.94 82 VAL A O 1
ATOM 684 N N . ALA A 1 83 ? -3.859 0.880 4.422 1.00 92.88 83 ALA A N 1
ATOM 685 C CA . ALA A 1 83 ? -2.570 0.619 3.786 1.00 92.88 83 ALA A CA 1
ATOM 686 C C . ALA A 1 83 ? -1.547 0.013 4.758 1.00 92.88 83 ALA A C 1
ATOM 688 O O . ALA A 1 83 ? -1.004 -1.059 4.498 1.00 92.88 83 ALA A O 1
ATOM 689 N N . LYS A 1 84 ? -1.332 0.647 5.921 1.00 92.94 84 LYS A N 1
ATOM 690 C CA . LYS A 1 84 ? -0.411 0.155 6.962 1.00 92.94 84 LYS A CA 1
ATOM 691 C C . LYS A 1 84 ? -0.794 -1.235 7.457 1.00 92.94 84 LYS A C 1
ATOM 693 O O . LYS A 1 84 ? 0.073 -2.092 7.620 1.00 92.94 84 LYS A O 1
ATOM 698 N N . LYS A 1 85 ? -2.088 -1.471 7.694 1.00 93.56 85 LYS A N 1
ATOM 699 C CA . LYS A 1 85 ? -2.585 -2.775 8.146 1.00 93.56 85 LYS A CA 1
ATOM 700 C C . LYS A 1 85 ? -2.311 -3.857 7.102 1.00 93.56 85 LYS A C 1
ATOM 702 O O . LYS A 1 85 ? -1.782 -4.907 7.455 1.00 93.56 85 LYS A O 1
ATOM 707 N N . TRP A 1 86 ? -2.636 -3.587 5.840 1.00 95.38 86 TRP A N 1
ATOM 708 C CA . TRP A 1 86 ? -2.427 -4.532 4.747 1.00 95.38 86 TRP A CA 1
ATOM 709 C C . TRP A 1 86 ? -0.939 -4.827 4.537 1.00 95.38 86 TRP A C 1
ATOM 711 O O . TRP A 1 86 ? -0.559 -5.992 4.421 1.00 95.38 86 TRP A O 1
ATOM 721 N N . LEU A 1 87 ? -0.089 -3.795 4.563 1.00 95.25 87 LEU A N 1
ATOM 722 C CA . LEU A 1 87 ? 1.359 -3.942 4.414 1.00 95.25 87 LEU A CA 1
ATOM 723 C C . LEU A 1 87 ? 1.954 -4.789 5.533 1.00 95.25 87 LEU A C 1
ATOM 725 O O . LEU A 1 87 ? 2.672 -5.733 5.242 1.00 95.25 87 LEU A O 1
ATOM 729 N N . LYS A 1 88 ? 1.577 -4.546 6.793 1.00 94.62 88 LYS A N 1
ATOM 730 C CA . LYS A 1 88 ? 2.029 -5.368 7.926 1.00 94.62 88 LYS A CA 1
ATOM 731 C C . LYS A 1 88 ? 1.594 -6.834 7.801 1.00 94.62 88 LYS A C 1
ATOM 733 O O . LYS A 1 88 ? 2.337 -7.737 8.163 1.00 94.62 88 LYS A O 1
ATOM 738 N N . GLN A 1 89 ? 0.387 -7.085 7.295 1.00 96.12 89 GLN A N 1
ATOM 739 C CA . GLN A 1 89 ? -0.134 -8.445 7.107 1.00 96.12 89 GLN A CA 1
ATOM 740 C C . GLN A 1 89 ? 0.543 -9.197 5.954 1.00 96.12 89 GLN A C 1
ATOM 742 O O . GLN A 1 89 ? 0.620 -10.424 5.988 1.00 96.12 89 GLN A O 1
ATOM 747 N N . ASN A 1 90 ? 1.018 -8.479 4.935 1.00 95.12 90 ASN A N 1
ATOM 748 C CA . ASN A 1 90 ? 1.640 -9.063 3.746 1.00 95.12 90 ASN A CA 1
ATOM 749 C C . ASN A 1 90 ? 3.155 -8.829 3.685 1.00 95.12 90 ASN A C 1
ATOM 751 O O . ASN A 1 90 ? 3.786 -9.224 2.711 1.00 95.12 90 ASN A O 1
ATOM 755 N N . GLU A 1 91 ? 3.747 -8.256 4.734 1.00 92.44 91 GLU A N 1
ATOM 756 C CA . GLU A 1 91 ? 5.160 -7.873 4.802 1.00 92.44 91 GLU A CA 1
ATOM 757 C C . GLU A 1 91 ? 6.084 -9.038 4.445 1.00 92.44 91 GLU A C 1
ATOM 759 O O . GLU A 1 91 ? 6.999 -8.869 3.651 1.00 92.44 91 GLU A O 1
ATOM 764 N N . GLN A 1 92 ? 5.779 -10.230 4.962 1.00 93.31 92 GLN A N 1
ATOM 765 C CA . GLN A 1 92 ? 6.557 -11.454 4.739 1.00 93.31 92 GLN A CA 1
ATOM 766 C C . GLN A 1 92 ? 6.353 -12.073 3.349 1.00 93.31 92 GLN A C 1
ATOM 768 O O . GLN A 1 92 ? 7.153 -12.897 2.917 1.00 93.31 92 GLN A O 1
ATOM 773 N N . LYS A 1 93 ? 5.270 -11.717 2.648 1.00 94.00 93 LYS A N 1
ATOM 774 C CA . LYS A 1 93 ? 4.992 -12.205 1.287 1.00 94.00 93 LYS A CA 1
ATOM 775 C C . LYS A 1 93 ? 5.677 -11.352 0.223 1.00 94.00 93 LYS A C 1
ATOM 777 O O . LYS A 1 93 ? 5.822 -11.783 -0.917 1.00 94.00 93 LYS A O 1
ATOM 782 N N . ILE A 1 94 ? 6.048 -10.125 0.577 1.00 93.12 94 ILE A N 1
ATOM 783 C CA . ILE A 1 94 ? 6.682 -9.169 -0.320 1.00 93.12 94 ILE A CA 1
ATOM 784 C C . ILE A 1 94 ? 8.196 -9.305 -0.155 1.00 93.12 94 ILE A C 1
ATOM 786 O O . ILE A 1 94 ? 8.738 -9.059 0.918 1.00 93.12 94 ILE A O 1
ATOM 790 N N . ASP A 1 95 ? 8.899 -9.653 -1.232 1.00 93.25 95 ASP A N 1
ATOM 791 C CA . ASP A 1 95 ? 10.360 -9.590 -1.238 1.00 93.25 95 ASP A CA 1
ATOM 792 C C . ASP A 1 95 ? 10.815 -8.133 -1.363 1.00 93.25 95 ASP A C 1
ATOM 794 O O . ASP A 1 95 ? 11.050 -7.619 -2.454 1.00 93.25 95 ASP A O 1
ATOM 798 N N . TRP A 1 96 ? 10.964 -7.456 -0.227 1.00 92.31 96 TRP A N 1
ATOM 799 C CA . TRP A 1 96 ? 11.436 -6.072 -0.154 1.00 92.31 96 TRP A CA 1
ATOM 800 C C . TRP A 1 96 ? 12.882 -5.881 -0.618 1.00 92.31 96 TRP A C 1
ATOM 802 O O . TRP A 1 96 ? 13.323 -4.742 -0.794 1.00 92.31 96 TRP A O 1
ATOM 812 N N . THR A 1 97 ? 13.642 -6.956 -0.807 1.00 91.94 97 THR A N 1
ATOM 813 C CA . THR A 1 97 ? 15.024 -6.898 -1.296 1.00 91.94 97 THR A CA 1
ATOM 814 C C . THR A 1 97 ? 15.114 -7.081 -2.809 1.00 91.94 97 THR A C 1
ATOM 816 O O . THR A 1 97 ? 16.192 -6.902 -3.382 1.00 91.94 97 THR A O 1
ATOM 819 N N . ALA A 1 98 ? 13.980 -7.346 -3.468 1.00 90.69 98 ALA A N 1
ATOM 820 C CA . ALA A 1 98 ? 13.917 -7.575 -4.898 1.00 90.69 98 ALA A CA 1
ATOM 821 C C . ALA A 1 98 ? 14.508 -6.393 -5.689 1.00 90.69 98 ALA A C 1
ATOM 823 O O . ALA A 1 98 ? 14.274 -5.222 -5.353 1.00 90.69 98 ALA A O 1
ATOM 824 N N . PRO A 1 99 ? 15.253 -6.665 -6.772 1.00 89.81 99 PRO A N 1
ATOM 825 C CA . PRO A 1 99 ? 15.843 -5.619 -7.586 1.00 89.81 99 PRO A CA 1
ATOM 826 C C . PRO A 1 99 ? 14.769 -4.845 -8.353 1.00 89.81 99 PRO A C 1
ATOM 828 O O . PRO A 1 99 ? 13.655 -5.318 -8.596 1.00 89.81 99 PRO A O 1
ATOM 831 N N . GLU A 1 100 ? 15.142 -3.650 -8.805 1.00 87.62 100 GLU A N 1
ATOM 832 C CA . GLU A 1 100 ? 14.308 -2.841 -9.691 1.00 87.62 100 GLU A CA 1
ATOM 833 C C . GLU A 1 100 ? 13.845 -3.645 -10.923 1.00 87.62 100 GLU A C 1
ATOM 835 O O . GLU A 1 100 ? 14.676 -4.281 -11.581 1.00 87.62 100 GLU A O 1
ATOM 840 N N . PRO A 1 101 ? 12.559 -3.586 -11.317 1.00 82.81 101 PRO A N 1
ATOM 841 C CA . PRO A 1 101 ? 12.042 -4.360 -12.449 1.00 82.81 101 PRO A CA 1
ATOM 842 C C . PRO A 1 101 ? 12.779 -4.084 -13.765 1.00 82.81 101 PRO A C 1
ATOM 844 O O . PRO A 1 101 ? 12.950 -4.974 -14.595 1.00 82.81 101 PRO A O 1
ATOM 847 N N . ILE A 1 102 ? 13.281 -2.861 -13.968 1.00 76.12 102 ILE A N 1
ATOM 848 C CA . ILE A 1 102 ? 14.115 -2.546 -15.135 1.00 76.12 102 ILE A CA 1
ATOM 849 C C . ILE A 1 102 ? 15.447 -3.311 -15.119 1.00 76.12 102 ILE A C 1
ATOM 851 O O . ILE A 1 102 ? 15.960 -3.664 -16.177 1.00 76.12 102 ILE A O 1
ATOM 855 N N . THR A 1 103 ? 15.998 -3.601 -13.940 1.00 71.50 103 THR A N 1
ATOM 856 C CA . THR A 1 103 ? 17.191 -4.437 -13.775 1.00 71.50 103 THR A CA 1
ATOM 857 C C . THR A 1 103 ? 16.882 -5.885 -14.136 1.00 71.50 103 THR A C 1
ATOM 859 O O . THR A 1 103 ? 17.655 -6.474 -14.886 1.00 71.50 103 THR A O 1
ATOM 862 N N . LEU A 1 104 ? 15.722 -6.417 -13.731 1.00 74.44 104 LEU A N 1
ATOM 863 C CA . LEU A 1 104 ? 15.265 -7.746 -14.162 1.00 74.44 104 LEU A CA 1
ATOM 864 C C . LEU A 1 104 ? 15.078 -7.822 -15.680 1.00 74.44 104 LEU A C 1
ATOM 866 O O . LEU A 1 104 ? 15.581 -8.734 -16.328 1.00 74.44 104 LEU A O 1
ATOM 870 N N . ARG A 1 105 ? 14.422 -6.821 -16.282 1.00 75.44 105 ARG A N 1
ATOM 871 C CA . ARG A 1 105 ? 14.251 -6.755 -17.744 1.00 75.44 105 ARG A CA 1
ATOM 872 C C . ARG A 1 105 ? 15.593 -6.677 -18.470 1.00 75.44 105 ARG A C 1
ATOM 874 O O . ARG A 1 105 ? 15.728 -7.267 -19.533 1.00 75.44 105 ARG A O 1
ATOM 881 N N . ARG A 1 106 ? 16.594 -5.988 -17.910 1.00 72.44 106 ARG A N 1
ATOM 882 C CA . ARG A 1 106 ? 17.962 -5.965 -18.461 1.00 72.44 106 ARG A CA 1
ATOM 883 C C . ARG A 1 106 ? 18.654 -7.319 -18.338 1.00 72.44 106 ARG A C 1
ATOM 885 O O . ARG A 1 106 ? 19.256 -7.755 -19.310 1.00 72.44 106 ARG A O 1
ATOM 892 N N . GLN A 1 107 ? 18.557 -7.979 -17.183 1.00 67.50 107 GLN A N 1
ATOM 893 C CA . GLN A 1 107 ? 19.113 -9.323 -16.975 1.00 67.50 107 GLN A CA 1
ATOM 894 C C . GLN A 1 107 ? 18.491 -10.344 -17.936 1.00 67.50 107 GLN A C 1
ATOM 896 O O . GLN A 1 107 ? 19.200 -11.179 -18.481 1.00 67.50 107 GLN A O 1
ATOM 901 N N . ALA A 1 108 ? 17.194 -10.212 -18.218 1.00 76.19 108 ALA A N 1
ATOM 902 C CA . ALA A 1 108 ? 16.477 -11.022 -19.200 1.00 76.19 108 ALA A CA 1
ATOM 903 C C . ALA A 1 108 ? 16.721 -10.603 -20.669 1.00 76.19 108 ALA A C 1
ATOM 905 O O . ALA A 1 108 ? 16.098 -11.155 -21.570 1.00 76.19 108 ALA A O 1
ATOM 906 N N . GLY A 1 109 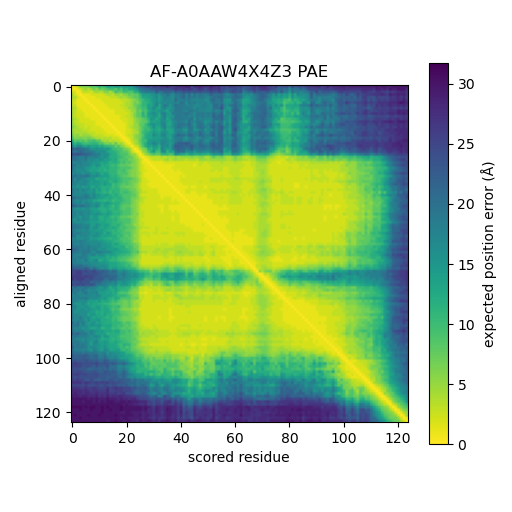? 17.564 -9.597 -20.938 1.00 72.62 109 GLY A N 1
ATOM 907 C CA . GLY A 1 109 ? 17.834 -9.100 -22.296 1.00 72.62 109 GLY A CA 1
ATOM 908 C C . GLY A 1 109 ? 16.687 -8.309 -22.947 1.00 72.62 109 GLY A C 1
ATOM 909 O O . GLY A 1 109 ? 16.786 -7.914 -24.105 1.00 72.62 109 GLY A O 1
ATOM 910 N N . LEU A 1 110 ? 15.613 -8.021 -22.208 1.00 73.69 110 LEU A N 1
ATOM 911 C CA . LEU A 1 110 ? 14.412 -7.312 -22.674 1.00 73.69 110 LEU A CA 1
ATOM 912 C C . LEU A 1 110 ? 14.546 -5.779 -22.628 1.00 73.69 110 LEU A C 1
ATOM 914 O O . LEU A 1 110 ? 13.628 -5.060 -23.023 1.00 73.69 110 LEU A O 1
ATOM 918 N N . ALA A 1 111 ? 15.663 -5.252 -22.118 1.00 75.81 111 ALA A N 1
ATOM 919 C CA . ALA A 1 111 ? 15.928 -3.819 -22.032 1.00 75.81 111 ALA A CA 1
ATOM 920 C C . ALA A 1 111 ? 17.390 -3.493 -22.368 1.00 75.81 111 ALA A C 1
ATOM 922 O O . ALA A 1 111 ? 18.302 -4.243 -22.024 1.00 75.81 111 ALA A O 1
ATOM 923 N N . LYS A 1 112 ? 17.616 -2.336 -23.011 1.00 72.00 112 LYS A N 1
ATOM 924 C CA . LYS A 1 112 ? 18.958 -1.898 -23.429 1.00 72.00 112 LYS A CA 1
ATOM 925 C C . LYS A 1 112 ? 19.909 -1.790 -22.218 1.00 72.00 112 LYS A C 1
ATOM 927 O O . LYS A 1 112 ? 19.497 -1.267 -21.173 1.00 72.00 112 LYS A O 1
ATOM 932 N N . PRO A 1 113 ? 21.175 -2.228 -22.354 1.00 65.56 113 PRO A N 1
ATOM 933 C CA . PRO A 1 113 ? 22.169 -2.111 -21.295 1.00 65.56 113 PRO A CA 1
ATOM 934 C C . PRO A 1 113 ? 22.435 -0.642 -20.954 1.00 65.56 113 PRO A C 1
ATOM 936 O O . PRO A 1 113 ? 22.326 0.249 -21.803 1.00 65.56 113 PRO A O 1
ATOM 939 N N . ILE A 1 114 ? 22.784 -0.383 -19.692 1.00 66.44 114 ILE A N 1
ATOM 940 C CA . ILE A 1 114 ? 23.144 0.961 -19.232 1.00 66.44 114 ILE A CA 1
ATOM 941 C C . ILE A 1 114 ? 24.428 1.369 -19.959 1.00 66.44 114 ILE A C 1
ATOM 943 O O . ILE A 1 114 ? 25.475 0.752 -19.769 1.00 66.44 114 ILE A O 1
ATOM 947 N N . LYS A 1 115 ? 24.360 2.412 -20.795 1.00 64.69 115 LYS A N 1
ATOM 948 C CA . LYS A 1 115 ? 25.556 2.995 -21.409 1.00 64.69 115 LYS A CA 1
ATOM 949 C C . LYS A 1 115 ? 26.393 3.635 -20.301 1.00 64.69 115 LYS A C 1
ATOM 951 O O . LYS A 1 115 ? 26.056 4.707 -19.808 1.00 64.69 115 LYS A O 1
ATOM 956 N N . ARG A 1 116 ? 27.470 2.968 -19.882 1.00 56.03 116 ARG A N 1
ATOM 957 C CA . ARG A 1 116 ? 28.452 3.549 -18.961 1.00 56.03 116 ARG A CA 1
ATOM 958 C C . ARG A 1 116 ? 29.230 4.610 -19.741 1.00 56.03 116 ARG A C 1
ATOM 960 O O . ARG A 1 116 ? 29.958 4.264 -20.669 1.00 56.03 116 ARG A O 1
ATOM 967 N N . ASN A 1 117 ? 29.056 5.889 -19.411 1.00 53.16 117 ASN A N 1
ATOM 968 C CA . ASN A 1 117 ? 29.859 6.944 -20.025 1.00 53.16 117 ASN A CA 1
ATOM 969 C C . ASN A 1 117 ? 31.310 6.785 -19.542 1.00 53.16 117 ASN A C 1
ATOM 971 O O . ASN A 1 117 ? 31.586 6.906 -18.349 1.00 53.16 117 ASN A O 1
ATOM 975 N N . LYS A 1 118 ? 32.236 6.464 -20.454 1.00 57.69 118 LYS A N 1
ATOM 976 C CA . LYS A 1 118 ? 33.680 6.523 -20.192 1.00 57.69 118 LYS A CA 1
ATOM 977 C C . LYS A 1 118 ? 34.086 7.997 -20.154 1.00 57.69 118 LYS A C 1
ATOM 979 O O . LYS A 1 118 ? 34.463 8.563 -21.175 1.00 57.69 118 LYS A O 1
ATOM 984 N N . SER A 1 119 ? 33.994 8.629 -18.991 1.00 53.25 119 SER A N 1
ATOM 985 C CA . SER A 1 119 ? 34.535 9.977 -18.786 1.00 53.25 119 SER A CA 1
ATOM 986 C C . SER A 1 119 ? 35.069 10.114 -17.365 1.00 53.25 119 SER A C 1
ATOM 988 O O . SER A 1 119 ? 34.352 10.507 -16.455 1.00 53.25 119 SER A O 1
ATOM 990 N N . ASN A 1 120 ? 36.318 9.692 -17.163 1.00 46.19 120 ASN A N 1
ATOM 991 C CA . ASN A 1 120 ? 37.398 10.623 -16.839 1.00 46.19 120 ASN A CA 1
ATOM 992 C C . ASN A 1 120 ? 38.735 9.877 -16.832 1.00 46.19 120 ASN A C 1
ATOM 994 O O . ASN A 1 120 ? 39.012 9.048 -15.970 1.00 46.19 120 ASN A O 1
ATOM 998 N N . ASN A 1 121 ? 39.549 10.194 -17.841 1.00 49.44 121 ASN A N 1
ATOM 999 C CA . ASN A 1 121 ? 40.991 10.002 -17.816 1.00 49.44 121 ASN A CA 1
ATOM 1000 C C . ASN A 1 121 ? 41.546 10.733 -16.589 1.00 49.44 121 ASN A C 1
ATOM 1002 O O . ASN A 1 121 ? 41.613 11.960 -16.593 1.00 49.44 121 ASN A O 1
ATOM 1006 N N . ILE A 1 122 ? 41.978 9.993 -15.573 1.00 53.16 122 ILE A N 1
ATOM 1007 C CA . ILE A 1 122 ? 43.011 10.488 -14.666 1.00 53.16 122 ILE A CA 1
ATOM 1008 C C . ILE A 1 122 ? 44.320 10.277 -15.427 1.00 53.16 122 ILE A C 1
ATOM 1010 O O . ILE A 1 122 ? 44.821 9.157 -15.512 1.00 53.16 122 ILE A O 1
ATOM 1014 N N . ARG A 1 123 ? 44.805 11.333 -16.087 1.00 49.62 123 ARG A N 1
ATOM 1015 C CA . ARG A 1 123 ? 46.211 11.401 -16.489 1.00 49.62 123 ARG A CA 1
ATOM 1016 C C . ARG A 1 123 ? 46.994 11.846 -15.257 1.00 49.62 123 ARG A C 1
ATOM 1018 O O . ARG A 1 123 ? 46.654 12.869 -14.667 1.00 49.62 123 ARG A O 1
ATOM 1025 N N . ILE A 1 124 ? 47.937 10.994 -14.875 1.00 60.06 124 ILE A N 1
ATOM 1026 C CA . ILE A 1 124 ? 48.980 11.210 -13.869 1.00 60.06 124 ILE A CA 1
ATOM 1027 C C . ILE A 1 124 ?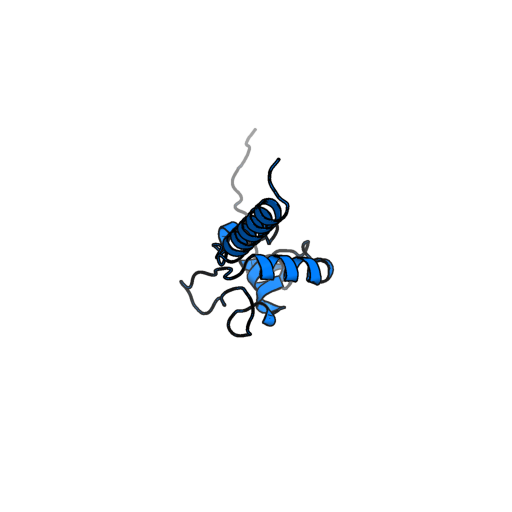 49.959 12.252 -14.412 1.00 60.06 124 ILE A C 1
ATOM 1029 O O . ILE A 1 124 ? 50.192 12.212 -15.645 1.00 60.06 124 ILE A O 1
#

pLDDT: mean 83.23, std 13.23, range [46.19, 96.12]

Solvent-accessible surface area (backbone atoms only — not comparable to full-atom values): 7531 Å² total; per-residue (Å²): 130,86,53,71,72,58,55,50,55,50,51,51,55,48,51,53,52,52,50,55,68,67,63,58,71,50,60,38,53,44,70,59,40,21,57,75,73,45,77,62,50,50,74,64,38,45,45,51,71,42,51,65,72,40,51,60,46,22,42,94,61,75,30,35,28,50,66,80,81,54,93,88,60,79,49,32,32,52,32,48,68,60,44,52,53,51,46,68,76,41,48,91,78,49,70,86,81,62,74,50,58,71,56,53,34,35,75,71,66,76,41,83,76,83,81,78,79,92,78,77,86,82,79,129